Protein AF-A0A8T4TBN7-F1 (afdb_monomer_lite)

pLDDT: mean 81.45, std 12.44, range [43.53, 95.94]

Sequence (137 aa):
MDLTELLSLYPKVNYFPERRMFLPWVPVPIADRETIRRFSESGYREELEVCAQAMSQQLGREVRLTWNEATGRLRYIALGTHAGLVLEDDKTRFVVHNVEALEDNLPLMAIAVNYVSLLLDSSQQEVQNNRQQQGTH

Structure (mmCIF, N/CA/C/O backbone):
data_AF-A0A8T4TBN7-F1
#
_entry.id   AF-A0A8T4TBN7-F1
#
loop_
_atom_site.group_PDB
_atom_site.id
_atom_site.type_symbol
_atom_site.label_atom_id
_atom_site.label_alt_id
_atom_site.label_comp_id
_atom_site.label_asym_id
_atom_site.label_entity_id
_atom_site.label_seq_id
_atom_site.pdbx_PDB_ins_code
_atom_site.Cartn_x
_atom_site.Cartn_y
_atom_site.Cartn_z
_atom_site.occupancy
_atom_site.B_iso_or_equiv
_atom_site.auth_seq_id
_atom_site.auth_comp_id
_atom_site.auth_asym_id
_atom_site.auth_atom_id
_atom_site.pdbx_PDB_model_num
ATOM 1 N N . MET A 1 1 ? 2.629 7.026 -23.817 1.00 56.19 1 MET A N 1
ATOM 2 C CA . MET A 1 1 ? 1.737 6.298 -22.901 1.00 56.19 1 MET A CA 1
ATOM 3 C C . MET A 1 1 ? 0.342 6.395 -23.480 1.00 56.19 1 MET A C 1
ATOM 5 O O . MET A 1 1 ? -0.089 7.510 -23.764 1.00 56.19 1 MET A O 1
ATOM 9 N N . ASP A 1 2 ? -0.293 5.261 -23.759 1.00 67.00 2 ASP A N 1
ATOM 10 C CA . ASP A 1 2 ? -1.687 5.225 -24.227 1.00 67.00 2 ASP A CA 1
ATOM 11 C C . ASP A 1 2 ? -2.642 5.601 -23.073 1.00 67.00 2 ASP A C 1
ATOM 13 O O . ASP A 1 2 ? -2.328 5.384 -21.903 1.00 67.00 2 ASP A O 1
ATOM 17 N N . LEU A 1 3 ? -3.817 6.156 -23.381 1.00 52.16 3 LEU A N 1
ATOM 18 C CA . LEU A 1 3 ? -4.864 6.465 -22.404 1.00 52.16 3 LEU A CA 1
ATOM 19 C C . LEU A 1 3 ? -5.252 5.218 -21.595 1.00 52.16 3 LEU A C 1
ATOM 21 O O . LEU A 1 3 ? -5.536 5.323 -20.406 1.00 52.16 3 LEU A O 1
ATOM 25 N N . THR A 1 4 ? -5.203 4.035 -22.207 1.00 59.22 4 THR A N 1
ATOM 26 C CA . THR A 1 4 ? -5.458 2.755 -21.533 1.00 59.22 4 THR A CA 1
ATOM 27 C C . THR A 1 4 ? -4.396 2.429 -20.478 1.00 59.22 4 THR A C 1
ATOM 29 O O . THR A 1 4 ? -4.744 2.001 -19.376 1.00 59.22 4 THR A O 1
ATOM 32 N N . GLU A 1 5 ? -3.114 2.681 -20.770 1.00 60.22 5 GLU A N 1
ATOM 33 C CA . GLU A 1 5 ? -2.025 2.569 -19.786 1.00 60.22 5 GLU A CA 1
ATOM 34 C C . GLU A 1 5 ? -2.196 3.604 -18.673 1.00 60.22 5 GLU A C 1
ATOM 36 O O . GLU A 1 5 ? -2.104 3.263 -17.497 1.00 60.22 5 GLU A O 1
ATOM 41 N N . LEU A 1 6 ? -2.532 4.848 -19.020 1.00 58.44 6 LEU A N 1
ATOM 42 C CA . LEU A 1 6 ? -2.732 5.919 -18.046 1.00 58.44 6 LEU A CA 1
ATOM 43 C C . LEU A 1 6 ? -3.893 5.594 -17.086 1.00 58.44 6 LEU A C 1
ATOM 45 O O . LEU A 1 6 ? -3.748 5.685 -15.871 1.00 58.44 6 LEU A O 1
ATOM 49 N N . LEU A 1 7 ? -5.031 5.128 -17.615 1.00 59.72 7 LEU A N 1
ATOM 50 C CA . LEU A 1 7 ? -6.212 4.706 -16.846 1.00 59.72 7 LEU A CA 1
ATOM 51 C C . LEU A 1 7 ? -5.985 3.433 -16.018 1.00 59.72 7 LEU A C 1
ATOM 53 O O . LEU A 1 7 ? -6.780 3.122 -15.125 1.00 59.72 7 LEU A O 1
ATOM 57 N N . SER A 1 8 ? -4.926 2.677 -16.308 1.00 65.31 8 SER A N 1
ATOM 58 C CA . SER A 1 8 ? -4.519 1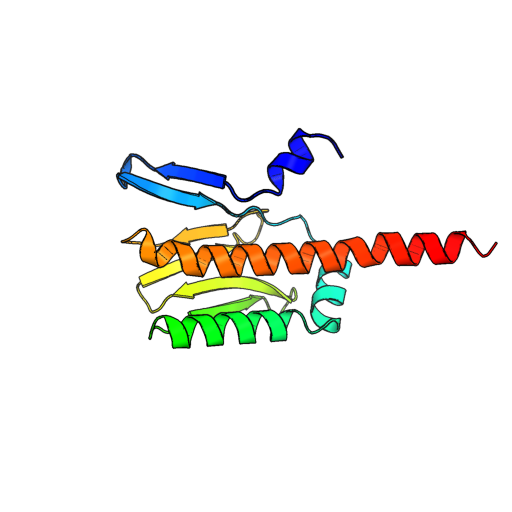.526 -15.503 1.00 65.31 8 SER A CA 1
ATOM 59 C C . SER A 1 8 ? -3.773 1.920 -14.227 1.00 65.31 8 SER A C 1
ATOM 61 O O . SER A 1 8 ? -3.634 1.070 -13.357 1.00 65.31 8 SER A O 1
ATOM 63 N N . LEU A 1 9 ? -3.359 3.187 -14.088 1.00 64.25 9 LEU A N 1
ATOM 64 C CA . LEU A 1 9 ? -2.629 3.711 -12.927 1.00 64.25 9 LEU A CA 1
ATOM 65 C C . LEU A 1 9 ? -3.531 4.402 -11.894 1.00 64.25 9 LEU A C 1
ATOM 67 O O . LEU A 1 9 ? -3.092 4.662 -10.776 1.00 64.25 9 LEU A O 1
ATOM 71 N N . TYR A 1 10 ? -4.789 4.692 -12.234 1.00 70.81 10 TYR A N 1
ATOM 72 C CA . TYR A 1 10 ? -5.714 5.343 -11.307 1.00 70.81 10 TYR A CA 1
ATOM 73 C C . TYR A 1 10 ? -6.415 4.326 -10.399 1.00 70.81 10 TYR A C 1
ATOM 75 O O . TYR A 1 10 ? -6.853 3.274 -10.884 1.00 70.81 10 TYR A O 1
ATOM 83 N N . PRO A 1 11 ? -6.600 4.648 -9.104 1.00 76.38 11 PRO A N 1
ATOM 84 C CA . PRO A 1 11 ? -7.462 3.874 -8.223 1.00 76.38 11 PRO A CA 1
ATOM 85 C C . PRO A 1 11 ? -8.865 3.742 -8.816 1.00 76.38 11 PRO A C 1
ATOM 87 O O . PRO A 1 11 ? -9.427 4.705 -9.341 1.00 76.38 11 PRO A O 1
ATOM 90 N N . LYS A 1 12 ? -9.446 2.548 -8.724 1.00 80.06 12 LYS A N 1
ATOM 91 C CA . LYS A 1 12 ? -10.826 2.270 -9.137 1.00 80.06 12 LYS A CA 1
ATOM 92 C C . LYS A 1 12 ? -11.615 1.760 -7.951 1.00 80.06 12 LYS A C 1
ATOM 94 O O . LYS A 1 12 ? -11.057 1.309 -6.959 1.00 80.06 12 LYS A O 1
ATOM 99 N N . VAL A 1 13 ? -12.931 1.797 -8.073 1.00 79.81 13 VAL A N 1
ATOM 100 C CA . VAL A 1 13 ? -13.830 1.177 -7.107 1.00 79.81 13 VAL A CA 1
ATOM 101 C C . VAL A 1 13 ? -14.622 0.118 -7.851 1.00 79.81 13 VAL A C 1
ATOM 103 O O . VAL A 1 13 ? -15.313 0.419 -8.820 1.00 79.81 13 VAL A O 1
ATOM 106 N N . ASN A 1 14 ? -14.493 -1.127 -7.409 1.00 80.88 14 ASN A N 1
ATOM 107 C CA . ASN A 1 14 ? -15.186 -2.266 -7.991 1.00 80.88 14 ASN A CA 1
ATOM 108 C C . ASN A 1 14 ? -16.330 -2.670 -7.059 1.00 80.88 14 ASN A C 1
ATOM 110 O O . ASN A 1 14 ? -16.151 -2.751 -5.845 1.00 80.88 14 ASN A O 1
ATOM 114 N N . TYR A 1 15 ? -17.511 -2.926 -7.614 1.00 83.00 15 TYR A N 1
ATOM 115 C CA . TYR A 1 15 ? -18.612 -3.510 -6.854 1.00 83.00 15 TYR A CA 1
ATOM 116 C C . TYR A 1 15 ? -18.456 -5.032 -6.822 1.00 83.00 15 TYR A C 1
ATOM 118 O O . TYR A 1 15 ? -18.277 -5.644 -7.872 1.00 83.00 15 TYR A O 1
ATOM 126 N N . PHE A 1 16 ? -18.531 -5.624 -5.630 1.00 80.12 16 PHE A N 1
ATOM 127 C CA . PHE A 1 16 ? -18.453 -7.067 -5.391 1.00 80.12 16 PHE A CA 1
ATOM 128 C C . PHE A 1 16 ? -19.831 -7.563 -4.928 1.00 80.12 16 PHE A C 1
ATOM 130 O O . PHE A 1 16 ? -20.143 -7.460 -3.733 1.00 80.12 16 PHE A O 1
ATOM 137 N N . PRO A 1 17 ? -20.688 -8.052 -5.848 1.00 81.31 17 PRO A N 1
ATOM 138 C CA . PRO A 1 17 ? -22.073 -8.416 -5.549 1.00 81.31 17 PRO A CA 1
ATOM 139 C C . PRO A 1 17 ? -22.207 -9.461 -4.440 1.00 81.31 17 PRO A C 1
ATOM 141 O O . PRO A 1 17 ? -23.092 -9.354 -3.593 1.00 81.31 17 PRO A O 1
ATOM 144 N N . GLU A 1 18 ? -21.302 -10.436 -4.402 1.00 83.19 18 GLU A 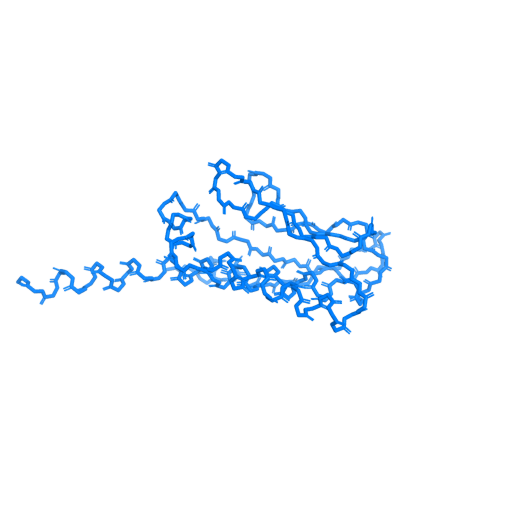N 1
ATOM 145 C CA . GLU A 1 18 ? -21.265 -11.516 -3.416 1.00 83.19 18 GLU A CA 1
ATOM 146 C C . GLU A 1 18 ? -21.046 -11.014 -1.984 1.00 83.19 18 GLU A C 1
ATOM 148 O O . GLU A 1 18 ? -21.490 -11.649 -1.030 1.00 83.19 18 GLU A O 1
ATOM 153 N N . ARG A 1 19 ? -20.421 -9.843 -1.833 1.00 74.50 19 ARG A N 1
ATOM 154 C CA . ARG A 1 19 ? -20.220 -9.160 -0.549 1.00 74.50 19 ARG A CA 1
ATOM 155 C C . ARG A 1 19 ? -21.116 -7.931 -0.384 1.00 74.50 19 ARG A C 1
ATOM 157 O O . ARG A 1 19 ? -21.074 -7.285 0.655 1.00 74.50 19 ARG A O 1
ATOM 164 N N . ARG A 1 20 ? -21.916 -7.596 -1.406 1.00 82.81 20 ARG A N 1
ATOM 165 C CA . ARG A 1 20 ? -22.752 -6.385 -1.495 1.00 82.81 20 ARG A CA 1
ATOM 166 C C . ARG A 1 20 ? -21.995 -5.107 -1.133 1.00 82.81 20 ARG A C 1
ATOM 168 O O . ARG A 1 20 ? -22.548 -4.215 -0.495 1.00 82.81 20 ARG A O 1
ATOM 175 N N . MET A 1 21 ? -20.737 -5.011 -1.550 1.00 79.50 21 MET A N 1
ATOM 176 C CA . MET A 1 21 ? -19.860 -3.922 -1.136 1.00 79.50 21 MET A CA 1
ATOM 177 C C . MET A 1 21 ? -19.052 -3.358 -2.299 1.00 79.50 21 MET A C 1
ATOM 179 O O . MET A 1 21 ? -18.738 -4.055 -3.263 1.00 79.50 21 MET A O 1
ATOM 183 N N . PHE A 1 22 ? -18.689 -2.088 -2.177 1.00 80.12 22 PHE A N 1
ATOM 184 C CA . PHE A 1 22 ? -17.714 -1.447 -3.045 1.00 80.12 22 PHE A CA 1
ATOM 185 C C . PHE A 1 22 ? -16.331 -1.631 -2.431 1.00 80.12 22 PHE A C 1
ATOM 187 O O . PHE A 1 22 ? -16.104 -1.226 -1.290 1.00 80.12 22 PHE A O 1
ATOM 194 N N . LEU A 1 23 ? -15.421 -2.257 -3.171 1.00 77.31 23 LEU A N 1
ATOM 195 C CA . LEU A 1 23 ? -14.037 -2.405 -2.749 1.00 77.31 23 LEU A CA 1
ATOM 196 C C . LEU A 1 23 ? -13.146 -1.495 -3.592 1.00 77.31 23 LEU A C 1
ATOM 198 O O . LEU A 1 23 ? -13.211 -1.536 -4.828 1.00 77.31 23 LEU A O 1
ATOM 202 N N . PRO A 1 24 ? -12.305 -0.686 -2.936 1.00 73.62 24 PRO A N 1
ATOM 203 C CA . PRO A 1 24 ? -11.282 0.056 -3.625 1.00 73.62 24 PRO A CA 1
ATOM 204 C C . PRO A 1 24 ? -10.261 -0.905 -4.226 1.00 73.62 24 PRO A C 1
ATOM 206 O O . PRO A 1 24 ? -9.904 -1.935 -3.655 1.00 73.62 24 PRO A O 1
ATOM 209 N N . TRP A 1 25 ? -9.792 -0.542 -5.405 1.00 78.50 25 TRP A N 1
ATOM 210 C CA . TRP A 1 25 ? -8.793 -1.254 -6.167 1.00 78.50 25 TRP A CA 1
ATOM 211 C C . TRP A 1 25 ? -7.694 -0.271 -6.530 1.00 78.50 25 TRP A C 1
ATOM 213 O O . TRP A 1 25 ? -7.923 0.675 -7.281 1.00 78.50 25 TRP A O 1
ATOM 223 N N . VAL A 1 26 ? -6.503 -0.483 -5.977 1.00 84.38 26 VAL A N 1
ATOM 224 C CA . VAL A 1 26 ? -5.348 0.380 -6.228 1.00 84.38 26 VAL A CA 1
ATOM 225 C C . VAL A 1 26 ? -4.354 -0.392 -7.094 1.00 84.38 26 VAL A C 1
ATOM 227 O O . VAL A 1 26 ? -3.800 -1.398 -6.630 1.00 84.38 26 VAL A O 1
ATOM 230 N N . PRO A 1 27 ? -4.150 0.022 -8.355 1.00 82.06 27 PRO A N 1
ATOM 231 C CA . PRO A 1 27 ? -3.125 -0.562 -9.199 1.00 82.06 27 PRO A CA 1
ATOM 232 C C . PRO A 1 27 ? -1.739 -0.095 -8.746 1.00 82.06 27 PRO A C 1
ATOM 234 O O . PRO A 1 27 ? -1.563 1.039 -8.314 1.00 82.06 27 PRO A O 1
ATOM 237 N N . VAL A 1 28 ? -0.752 -0.973 -8.865 1.00 82.31 28 VAL A N 1
ATOM 238 C CA . VAL A 1 28 ? 0.654 -0.696 -8.568 1.00 82.31 28 VAL A CA 1
ATOM 239 C C . VAL A 1 28 ? 1.423 -0.699 -9.885 1.00 82.31 28 VAL A C 1
ATOM 241 O O . VAL A 1 28 ? 1.351 -1.702 -10.601 1.00 82.31 28 VAL A O 1
ATOM 244 N N . PRO A 1 29 ? 2.159 0.372 -10.228 1.00 78.81 29 PRO A N 1
ATOM 245 C CA . PRO A 1 29 ? 2.984 0.381 -11.425 1.00 78.81 29 PRO A CA 1
ATOM 246 C C . PRO A 1 29 ? 4.024 -0.739 -11.358 1.00 78.81 29 PRO A C 1
ATOM 248 O O . PRO A 1 29 ? 4.488 -1.134 -10.281 1.00 78.81 29 PRO A O 1
ATOM 251 N N . ILE A 1 30 ? 4.408 -1.255 -12.524 1.00 77.69 30 ILE A N 1
ATOM 252 C CA . ILE A 1 30 ? 5.558 -2.151 -12.613 1.00 77.69 30 ILE A CA 1
ATOM 253 C C . ILE A 1 30 ? 6.793 -1.310 -12.290 1.00 77.69 30 ILE A C 1
ATOM 255 O O . ILE A 1 30 ? 7.227 -0.499 -13.100 1.00 77.69 30 ILE A O 1
ATOM 259 N N . ALA A 1 31 ? 7.318 -1.490 -11.083 1.00 77.50 31 ALA A N 1
ATOM 260 C CA . ALA A 1 31 ? 8.552 -0.870 -10.635 1.00 77.50 31 ALA A CA 1
ATOM 261 C C . ALA A 1 31 ? 9.698 -1.862 -10.840 1.00 77.50 31 ALA A C 1
ATOM 263 O O . ALA A 1 31 ? 9.649 -2.993 -10.345 1.00 77.50 31 ALA A O 1
ATOM 264 N N . ASP A 1 32 ? 10.713 -1.445 -11.586 1.00 82.56 32 ASP A N 1
ATOM 265 C CA . ASP A 1 32 ? 11.944 -2.206 -11.745 1.00 82.56 32 ASP A CA 1
ATOM 266 C C . ASP A 1 32 ? 12.838 -2.096 -10.498 1.00 82.56 32 ASP A C 1
ATOM 268 O O . ASP A 1 32 ? 12.542 -1.379 -9.537 1.00 82.56 32 ASP A O 1
ATOM 272 N N . ARG A 1 33 ? 13.948 -2.845 -10.489 1.00 83.81 33 ARG A N 1
ATOM 273 C CA . ARG A 1 33 ? 14.875 -2.859 -9.344 1.00 83.81 33 ARG A CA 1
ATOM 274 C C . ARG A 1 33 ? 15.416 -1.469 -9.017 1.00 83.81 33 ARG A C 1
ATOM 276 O O . ARG A 1 33 ? 15.612 -1.168 -7.846 1.00 83.81 33 ARG A O 1
ATOM 283 N N . GLU A 1 34 ? 15.644 -0.645 -10.032 1.00 85.56 34 GLU A N 1
ATOM 284 C CA . GLU A 1 34 ? 16.205 0.691 -9.862 1.00 85.56 34 GLU A CA 1
ATOM 285 C C . GLU A 1 34 ? 15.191 1.659 -9.246 1.00 85.56 34 GLU A C 1
ATOM 287 O O . GLU A 1 34 ? 15.518 2.377 -8.304 1.00 85.56 34 GLU A O 1
ATOM 292 N N . THR A 1 35 ? 13.934 1.616 -9.691 1.00 86.81 35 THR A N 1
ATOM 293 C CA . THR A 1 35 ? 12.837 2.374 -9.077 1.00 86.81 35 THR A CA 1
ATOM 294 C C . THR A 1 35 ? 12.698 2.035 -7.596 1.00 86.81 35 THR A C 1
ATOM 296 O O . THR A 1 35 ? 12.584 2.941 -6.772 1.00 86.81 35 THR A O 1
ATOM 299 N N . ILE A 1 36 ? 12.751 0.748 -7.233 1.00 87.56 36 ILE A N 1
ATOM 300 C CA . ILE A 1 36 ? 12.645 0.343 -5.825 1.00 87.56 36 ILE A CA 1
ATOM 301 C C . ILE A 1 36 ? 13.890 0.724 -5.013 1.00 87.56 36 ILE A C 1
ATOM 303 O O . ILE A 1 36 ? 13.767 1.134 -3.855 1.00 87.56 36 ILE A O 1
ATOM 307 N N . ARG A 1 37 ? 15.085 0.642 -5.608 1.00 87.62 37 ARG A N 1
ATOM 308 C CA . ARG A 1 37 ? 16.313 1.136 -4.975 1.00 87.62 37 ARG A CA 1
ATOM 309 C C . ARG A 1 37 ? 16.177 2.622 -4.639 1.00 87.62 37 ARG A C 1
ATOM 311 O O . ARG A 1 37 ? 16.370 2.993 -3.488 1.00 87.62 37 ARG A O 1
ATOM 318 N N . ARG A 1 38 ? 15.753 3.445 -5.604 1.00 88.19 38 ARG A N 1
ATOM 319 C CA . ARG A 1 38 ? 15.533 4.886 -5.399 1.00 88.19 38 ARG A CA 1
ATOM 320 C C . ARG A 1 38 ? 14.482 5.164 -4.338 1.00 88.19 38 ARG A C 1
ATOM 322 O O . ARG A 1 38 ? 14.758 5.926 -3.426 1.00 88.19 38 ARG A O 1
ATOM 329 N N . PHE A 1 39 ? 13.334 4.492 -4.402 1.00 90.44 39 PHE A N 1
ATOM 330 C CA . PHE A 1 39 ? 12.304 4.586 -3.364 1.00 90.44 39 PHE A CA 1
ATOM 331 C C . PHE A 1 39 ? 12.890 4.375 -1.957 1.00 90.44 39 PHE A C 1
ATOM 333 O O . PHE A 1 39 ? 12.575 5.120 -1.031 1.00 90.44 39 PHE A O 1
ATOM 340 N N . SER A 1 40 ? 13.781 3.389 -1.812 1.00 86.50 40 SER A N 1
ATOM 341 C CA . SER A 1 40 ? 14.436 3.077 -0.537 1.00 86.50 40 SER A CA 1
ATOM 342 C C . SER A 1 40 ? 15.468 4.134 -0.124 1.00 86.50 40 SER A C 1
ATOM 344 O O . SER A 1 40 ? 15.616 4.415 1.058 1.00 86.50 40 SER A O 1
ATOM 346 N N . GLU A 1 41 ? 16.177 4.736 -1.078 1.00 89.25 41 GLU A N 1
ATOM 347 C CA . GLU A 1 41 ? 17.193 5.768 -0.819 1.00 89.25 41 GLU A CA 1
ATOM 348 C C . GLU A 1 41 ? 16.597 7.165 -0.589 1.00 89.25 41 GLU A C 1
ATOM 350 O O . GLU A 1 41 ? 17.227 8.003 0.054 1.00 89.25 41 GLU A O 1
ATOM 355 N N . SER A 1 42 ? 15.385 7.424 -1.087 1.00 89.56 42 SER A N 1
ATOM 356 C CA . SER A 1 42 ? 14.687 8.710 -0.958 1.00 89.56 42 SER A CA 1
ATOM 357 C C . SER A 1 42 ? 14.029 8.933 0.409 1.00 89.56 42 SER A C 1
ATOM 359 O O . SER A 1 42 ? 13.531 10.027 0.659 1.00 89.56 42 SER A O 1
ATOM 361 N N . GLY A 1 43 ? 13.999 7.927 1.290 1.00 90.94 43 GLY A N 1
ATOM 362 C CA . GLY A 1 43 ? 13.293 8.007 2.576 1.00 90.94 43 GLY A CA 1
ATOM 363 C C . GLY A 1 43 ? 11.771 7.816 2.473 1.00 90.94 43 GLY A C 1
ATOM 364 O O . GLY A 1 43 ? 11.031 8.106 3.415 1.00 90.94 43 GLY A O 1
ATOM 365 N N . TYR A 1 44 ? 11.269 7.352 1.321 1.00 94.38 44 TYR A N 1
ATOM 366 C CA . TYR A 1 44 ? 9.829 7.191 1.080 1.00 94.38 44 TYR A CA 1
ATOM 367 C C . TYR A 1 44 ? 9.218 6.025 1.861 1.00 94.38 44 TYR A C 1
ATOM 369 O O . TYR A 1 44 ? 8.012 6.022 2.121 1.00 94.38 44 TYR A O 1
ATOM 377 N N . ARG A 1 45 ? 10.031 5.047 2.284 1.00 94.31 45 ARG A N 1
ATOM 378 C CA . ARG A 1 45 ? 9.594 4.007 3.226 1.00 94.31 45 ARG A CA 1
ATOM 379 C C . ARG A 1 45 ? 9.205 4.635 4.563 1.00 94.31 45 ARG A C 1
ATOM 381 O O . ARG A 1 45 ? 8.106 4.384 5.049 1.00 94.31 45 ARG A O 1
ATOM 388 N N . GLU A 1 46 ? 10.074 5.470 5.116 1.00 94.94 46 GLU A N 1
ATOM 389 C CA . GLU A 1 46 ? 9.883 6.159 6.389 1.00 94.94 46 GLU A CA 1
ATOM 390 C C . GLU A 1 46 ? 8.696 7.122 6.318 1.00 94.94 46 GLU A C 1
ATOM 392 O O . GLU A 1 46 ? 7.871 7.154 7.229 1.00 94.94 46 GLU A O 1
ATOM 397 N N . GLU A 1 47 ? 8.551 7.858 5.214 1.00 95.38 47 GLU A N 1
ATOM 398 C CA . GLU A 1 47 ? 7.389 8.721 4.985 1.00 95.38 47 GLU A CA 1
ATOM 399 C C . GLU A 1 47 ? 6.073 7.928 5.016 1.00 95.38 47 GLU A C 1
ATOM 401 O O . GLU A 1 47 ? 5.095 8.335 5.657 1.00 95.38 47 GLU A O 1
ATOM 406 N N . LEU A 1 48 ? 6.051 6.757 4.375 1.00 95.62 48 LEU A N 1
ATOM 407 C CA . LEU A 1 48 ? 4.877 5.892 4.373 1.00 95.62 48 LEU A CA 1
ATOM 408 C C . LEU A 1 48 ? 4.592 5.300 5.763 1.00 95.62 48 LEU A C 1
ATOM 410 O O . LEU A 1 48 ? 3.429 5.194 6.159 1.00 95.62 48 LEU A O 1
ATOM 414 N N . GLU A 1 49 ? 5.629 4.945 6.521 1.00 95.94 49 GLU A N 1
ATOM 415 C CA . GLU A 1 49 ? 5.507 4.462 7.901 1.00 95.94 49 GLU A CA 1
ATOM 416 C C . GLU A 1 49 ? 4.959 5.554 8.838 1.00 95.94 49 GLU A C 1
ATOM 418 O O . GLU A 1 49 ? 4.046 5.285 9.624 1.00 95.94 49 GLU A O 1
ATOM 423 N N . VAL A 1 50 ? 5.412 6.804 8.693 1.00 95.94 50 VAL A N 1
ATOM 424 C CA . VAL A 1 50 ? 4.860 7.967 9.413 1.00 95.94 50 VAL A CA 1
ATOM 425 C C . VAL A 1 50 ? 3.389 8.187 9.054 1.00 95.94 50 VAL A C 1
ATOM 427 O O . VAL A 1 50 ? 2.561 8.412 9.939 1.00 95.94 50 VAL A O 1
ATOM 430 N N . CYS A 1 51 ? 3.036 8.073 7.771 1.00 95.12 51 CYS A N 1
ATOM 431 C CA . CYS A 1 51 ? 1.650 8.162 7.311 1.00 95.12 51 CYS A CA 1
ATOM 432 C C . CYS A 1 51 ? 0.767 7.082 7.962 1.00 95.12 51 CYS A C 1
ATOM 434 O O . CYS A 1 51 ? -0.293 7.392 8.514 1.00 95.12 51 CYS A O 1
ATOM 436 N N . ALA A 1 52 ? 1.223 5.825 7.967 1.00 95.50 52 ALA A N 1
ATOM 437 C CA . ALA A 1 52 ? 0.512 4.722 8.606 1.00 95.50 52 ALA A CA 1
ATOM 438 C C . ALA A 1 52 ? 0.348 4.937 10.120 1.00 95.50 52 ALA A C 1
ATOM 440 O O . ALA A 1 52 ? -0.733 4.694 10.661 1.00 95.50 52 ALA A O 1
ATOM 441 N N . GLN A 1 53 ? 1.377 5.447 10.801 1.00 95.94 53 GLN A N 1
ATOM 442 C CA . GLN A 1 53 ? 1.310 5.757 12.228 1.00 95.94 53 GLN A CA 1
ATOM 443 C C . GLN A 1 53 ? 0.310 6.882 12.529 1.00 95.94 53 GLN A C 1
ATOM 445 O O . GLN A 1 53 ? -0.490 6.754 13.458 1.00 95.94 53 GLN A O 1
ATOM 450 N N . ALA A 1 54 ? 0.305 7.954 11.735 1.00 94.31 54 ALA A N 1
ATOM 451 C CA . ALA A 1 54 ? -0.659 9.044 11.875 1.00 94.31 54 ALA A CA 1
ATOM 452 C C . ALA A 1 54 ? -2.101 8.550 11.668 1.00 94.31 54 ALA A C 1
ATOM 454 O O . ALA A 1 54 ? -2.987 8.859 12.468 1.00 94.31 54 ALA A O 1
ATOM 455 N N . MET A 1 55 ? -2.331 7.707 10.653 1.00 92.44 55 MET A N 1
ATOM 456 C CA . MET A 1 55 ? -3.632 7.062 10.449 1.00 92.44 55 MET A CA 1
ATOM 457 C C . MET A 1 55 ? -4.022 6.168 11.623 1.00 92.44 55 MET A C 1
ATOM 459 O O . MET A 1 55 ? -5.167 6.202 12.070 1.00 92.44 55 MET A O 1
ATOM 463 N N . SER A 1 56 ? -3.073 5.398 12.152 1.00 93.88 56 SER A N 1
ATOM 464 C CA . SER A 1 56 ? -3.312 4.536 13.304 1.00 93.88 56 SER A CA 1
ATOM 465 C C . SER A 1 56 ? -3.784 5.330 14.526 1.00 93.88 56 SER A C 1
ATOM 467 O O . SER A 1 56 ? -4.766 4.951 15.169 1.00 93.88 56 SER A O 1
ATOM 469 N N . GLN A 1 57 ? -3.146 6.473 14.799 1.00 93.31 57 GLN A N 1
ATOM 470 C CA . GLN A 1 57 ? -3.534 7.384 15.878 1.00 93.31 57 GLN A CA 1
ATOM 471 C C . GLN A 1 57 ? -4.921 7.990 15.649 1.00 93.31 57 GLN A C 1
ATOM 473 O O . GLN A 1 57 ? -5.743 7.992 16.563 1.00 93.31 57 GLN A O 1
ATOM 478 N N . GLN A 1 58 ? -5.203 8.461 14.432 1.00 91.06 58 GLN A N 1
ATOM 479 C CA . GLN A 1 58 ? -6.490 9.068 14.091 1.00 91.06 58 GLN A CA 1
ATOM 480 C C . GLN A 1 58 ? -7.658 8.079 14.219 1.00 91.06 58 GLN A C 1
ATOM 482 O O . GLN A 1 58 ? -8.752 8.462 14.627 1.00 91.06 58 GLN A O 1
ATOM 487 N N . LEU A 1 59 ? -7.434 6.811 13.870 1.00 89.31 59 LEU A N 1
ATOM 488 C CA . LEU A 1 59 ? -8.461 5.768 13.887 1.00 89.31 59 LEU A CA 1
ATOM 489 C C . LEU A 1 59 ? -8.578 5.048 15.236 1.00 89.31 59 LEU A C 1
ATOM 491 O O . LEU A 1 59 ? -9.513 4.272 15.423 1.00 89.31 59 LEU A O 1
ATOM 495 N N . GLY A 1 60 ? -7.612 5.229 16.143 1.00 90.94 60 GLY A N 1
ATOM 496 C CA . GLY A 1 60 ? -7.510 4.436 17.372 1.00 90.94 60 GLY A CA 1
ATOM 497 C C . GLY A 1 60 ? -7.313 2.936 17.110 1.00 90.94 60 GLY A C 1
ATOM 498 O O . GLY A 1 60 ? -7.696 2.107 17.934 1.00 90.94 60 GLY A O 1
ATOM 499 N N . ARG A 1 61 ? -6.761 2.569 15.947 1.00 89.88 61 ARG A N 1
ATOM 500 C CA . ARG A 1 61 ? -6.581 1.182 15.488 1.00 89.88 61 ARG A CA 1
ATOM 501 C C . ARG A 1 61 ? -5.190 1.006 14.923 1.00 89.88 61 ARG A C 1
ATOM 503 O O . ARG A 1 61 ? -4.694 1.885 14.230 1.00 89.88 61 ARG A O 1
ATOM 510 N N . GLU A 1 62 ? -4.573 -0.139 15.176 1.00 92.94 62 GLU A N 1
ATOM 511 C CA . GLU A 1 62 ? -3.242 -0.434 14.647 1.00 92.94 62 GLU A CA 1
ATOM 512 C C . GLU A 1 62 ? -3.264 -0.498 13.113 1.00 92.94 62 GLU A C 1
ATOM 514 O O . GLU A 1 62 ? -4.080 -1.216 12.532 1.00 92.94 62 GLU A O 1
ATOM 519 N N . VAL A 1 63 ? -2.350 0.218 12.459 1.00 94.81 63 VAL A N 1
ATOM 520 C CA . VAL A 1 63 ? -2.078 0.070 11.027 1.00 94.81 63 VAL A CA 1
ATOM 521 C C . VAL A 1 63 ? -0.689 -0.533 10.872 1.00 94.81 63 VAL A C 1
ATOM 523 O O . VAL A 1 63 ? 0.284 0.031 11.364 1.00 94.81 63 VAL A O 1
ATOM 526 N N . ARG A 1 64 ? -0.586 -1.678 10.193 1.00 95.19 64 ARG A N 1
ATOM 527 C CA . ARG A 1 64 ? 0.686 -2.396 10.015 1.00 95.19 64 ARG A CA 1
ATOM 528 C C . ARG A 1 64 ? 1.078 -2.448 8.552 1.00 95.19 64 ARG A C 1
ATOM 530 O O . ARG A 1 64 ? 0.285 -2.872 7.716 1.00 95.19 64 ARG A O 1
ATOM 537 N N . LEU A 1 65 ? 2.321 -2.081 8.265 1.00 95.69 65 LEU A N 1
ATOM 538 C CA . LEU A 1 65 ? 2.943 -2.256 6.957 1.00 95.69 65 LEU A CA 1
ATOM 539 C C . LEU A 1 65 ? 3.880 -3.462 7.017 1.00 95.69 65 LEU A C 1
ATOM 541 O O . LEU A 1 65 ? 4.615 -3.638 7.985 1.00 95.69 65 LEU A O 1
ATOM 545 N N . THR A 1 66 ? 3.847 -4.322 6.004 1.00 94.69 66 THR A N 1
ATOM 546 C CA . THR A 1 66 ? 4.780 -5.448 5.876 1.00 94.69 66 THR A CA 1
ATOM 547 C C . THR A 1 66 ? 5.512 -5.347 4.555 1.00 94.69 66 THR A C 1
ATOM 549 O O . THR A 1 66 ? 4.894 -5.351 3.488 1.00 94.69 66 THR A O 1
ATOM 552 N N . TRP A 1 67 ? 6.835 -5.305 4.637 1.00 92.62 67 TRP A N 1
ATOM 553 C CA . TRP A 1 67 ? 7.728 -5.177 3.496 1.00 92.62 67 TRP A CA 1
ATOM 554 C C . TRP A 1 67 ? 8.308 -6.536 3.098 1.00 92.62 67 TRP A C 1
ATOM 556 O O . TRP A 1 67 ? 8.532 -7.417 3.928 1.00 92.62 67 TRP A O 1
ATOM 566 N N . ASN A 1 68 ? 8.555 -6.715 1.806 1.00 90.81 68 ASN A N 1
ATOM 567 C CA . ASN A 1 68 ? 9.398 -7.785 1.302 1.00 90.81 68 ASN A CA 1
ATOM 568 C C . ASN A 1 68 ? 10.846 -7.284 1.299 1.00 90.81 68 ASN A C 1
ATOM 570 O O . ASN A 1 68 ? 11.265 -6.621 0.353 1.00 90.81 68 ASN A O 1
ATOM 574 N N . GLU A 1 69 ? 11.610 -7.631 2.335 1.00 88.38 69 GLU A N 1
ATOM 575 C CA . G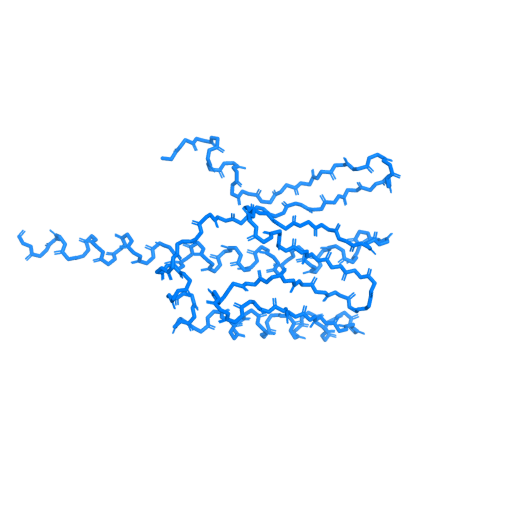LU A 1 69 ? 12.987 -7.147 2.526 1.00 88.38 69 GLU A CA 1
ATOM 576 C C . GLU A 1 69 ? 13.950 -7.561 1.397 1.00 88.38 69 GLU A C 1
ATOM 578 O O . GLU A 1 69 ? 14.922 -6.864 1.133 1.00 88.38 69 GLU A O 1
ATOM 583 N N . ALA A 1 70 ? 13.671 -8.648 0.665 1.00 85.88 70 ALA A N 1
ATOM 584 C CA . ALA A 1 70 ? 14.495 -9.044 -0.481 1.00 85.88 70 ALA A CA 1
ATOM 585 C C . ALA A 1 70 ? 14.313 -8.116 -1.693 1.00 85.88 70 ALA A C 1
ATOM 587 O O . ALA A 1 70 ? 15.189 -8.032 -2.551 1.00 85.88 70 ALA A O 1
ATOM 588 N N . THR A 1 71 ? 13.159 -7.452 -1.790 1.00 84.69 71 THR A N 1
ATOM 589 C CA . THR A 1 71 ? 12.817 -6.594 -2.932 1.00 84.69 71 THR A CA 1
ATOM 590 C C . THR A 1 71 ? 12.663 -5.129 -2.565 1.00 84.69 71 THR A C 1
ATOM 592 O O . THR A 1 71 ? 12.619 -4.324 -3.479 1.00 84.69 71 THR A O 1
ATOM 595 N N . GLY A 1 72 ? 12.536 -4.783 -1.281 1.00 86.25 72 GLY A N 1
ATOM 596 C CA . GLY A 1 72 ? 12.178 -3.442 -0.808 1.00 86.25 72 GLY A CA 1
ATOM 597 C C . GLY A 1 72 ? 10.714 -3.052 -1.058 1.00 86.25 72 GLY A C 1
ATOM 598 O O . GLY A 1 72 ? 10.330 -1.914 -0.809 1.00 86.25 72 GLY A O 1
ATOM 599 N N . ARG A 1 73 ? 9.871 -3.964 -1.569 1.00 88.81 73 ARG A N 1
ATOM 600 C CA . ARG A 1 73 ? 8.478 -3.656 -1.942 1.00 88.81 73 ARG A CA 1
ATOM 601 C C . ARG A 1 73 ? 7.520 -3.826 -0.773 1.00 88.81 73 ARG A C 1
ATOM 603 O O . ARG A 1 73 ? 7.672 -4.745 0.033 1.00 88.81 73 ARG A O 1
ATOM 610 N N . LEU A 1 74 ? 6.488 -2.988 -0.718 1.00 92.06 74 LEU A N 1
ATOM 611 C CA . LEU A 1 74 ? 5.397 -3.157 0.235 1.00 92.06 74 LEU A CA 1
ATOM 612 C C . LEU A 1 74 ? 4.576 -4.380 -0.170 1.00 92.06 74 LEU A C 1
ATOM 614 O O . LEU A 1 74 ? 4.065 -4.436 -1.283 1.00 92.06 74 LEU A O 1
ATOM 618 N N . ARG A 1 75 ? 4.445 -5.357 0.724 1.00 91.56 75 ARG A N 1
ATOM 619 C CA . ARG A 1 75 ? 3.716 -6.603 0.461 1.00 91.56 75 ARG A CA 1
ATOM 620 C C . ARG A 1 75 ? 2.306 -6.579 1.031 1.00 91.56 75 ARG A C 1
ATOM 622 O O . ARG A 1 75 ? 1.397 -7.168 0.455 1.00 91.56 75 ARG A O 1
ATOM 629 N N . TYR A 1 76 ? 2.117 -5.941 2.181 1.00 93.12 76 TYR A N 1
ATOM 630 C CA . TYR A 1 76 ? 0.845 -5.995 2.890 1.00 93.12 76 TYR A CA 1
ATOM 631 C C . TYR A 1 76 ? 0.608 -4.748 3.743 1.00 93.12 76 TYR A C 1
ATOM 633 O O . TYR A 1 76 ? 1.538 -4.230 4.361 1.00 93.12 76 TYR A O 1
ATOM 641 N N . ILE A 1 77 ? -0.644 -4.290 3.777 1.00 94.44 77 ILE A N 1
ATOM 642 C CA . ILE A 1 77 ? -1.147 -3.218 4.643 1.00 94.44 77 ILE A CA 1
ATOM 643 C C . ILE A 1 77 ? -2.284 -3.815 5.469 1.00 94.44 77 ILE A C 1
ATOM 645 O O . ILE A 1 77 ? -3.254 -4.303 4.900 1.00 94.44 77 ILE A O 1
ATOM 649 N N . ALA A 1 78 ? -2.198 -3.770 6.793 1.00 93.69 78 ALA A N 1
ATOM 650 C CA . ALA A 1 78 ? -3.231 -4.273 7.693 1.00 93.69 78 ALA A CA 1
ATOM 651 C C . ALA A 1 78 ? -3.853 -3.137 8.503 1.00 93.69 78 ALA A C 1
ATOM 653 O O . ALA A 1 78 ? -3.142 -2.234 8.939 1.00 93.69 78 ALA A O 1
ATOM 654 N N . LEU A 1 79 ? -5.150 -3.242 8.783 1.00 91.94 79 LEU A N 1
ATOM 655 C CA . LEU A 1 79 ? -5.871 -2.427 9.756 1.00 91.94 79 LEU A CA 1
ATOM 656 C C . LEU A 1 79 ? -6.415 -3.353 10.856 1.00 91.94 79 LEU A C 1
ATOM 658 O O . LEU A 1 79 ? -7.407 -4.068 10.681 1.00 91.94 79 LEU A O 1
ATOM 662 N N . GLY A 1 80 ? -5.740 -3.352 12.003 1.00 85.88 80 GLY A N 1
ATOM 663 C CA . GLY A 1 80 ? -5.964 -4.283 13.104 1.00 85.88 80 GLY A CA 1
ATOM 664 C C . GLY A 1 80 ? -5.695 -5.736 12.701 1.00 85.88 80 GLY A C 1
ATOM 665 O O . GLY A 1 80 ? -4.751 -6.046 11.968 1.00 85.88 80 GLY A O 1
ATOM 666 N N . THR A 1 81 ? -6.530 -6.646 13.199 1.00 78.50 81 THR A N 1
ATOM 667 C CA . THR A 1 81 ? -6.504 -8.089 12.896 1.00 78.50 81 THR A CA 1
ATOM 668 C C . THR A 1 81 ? -7.498 -8.506 11.816 1.00 78.50 81 THR A C 1
ATOM 670 O O . THR A 1 81 ? -7.470 -9.657 11.387 1.00 78.50 81 THR A O 1
ATOM 673 N N . HIS A 1 82 ? -8.372 -7.593 11.387 1.00 74.44 82 HIS A N 1
ATOM 674 C CA . HIS A 1 82 ? -9.568 -7.945 10.626 1.00 74.44 82 HIS A CA 1
ATOM 675 C C . HIS A 1 82 ? -9.522 -7.505 9.174 1.00 74.44 82 HIS A C 1
ATOM 677 O O . HIS A 1 82 ? -10.093 -8.204 8.369 1.00 74.44 82 HIS A O 1
ATOM 683 N N . ALA A 1 83 ? -8.813 -6.441 8.796 1.00 88.62 83 ALA A N 1
ATOM 684 C CA . ALA A 1 83 ? -8.824 -5.947 7.419 1.00 88.62 83 ALA A CA 1
ATOM 685 C C . ALA A 1 83 ? -7.408 -5.770 6.868 1.00 88.62 83 ALA A C 1
ATOM 687 O O . ALA A 1 83 ? -6.482 -5.438 7.612 1.00 88.62 83 ALA A O 1
ATOM 688 N N . GLY A 1 84 ? -7.233 -5.945 5.559 1.00 91.44 84 GLY A N 1
ATOM 689 C CA . GLY A 1 84 ? -5.958 -5.637 4.924 1.00 91.44 84 GLY A CA 1
ATOM 690 C C . GLY A 1 84 ? -5.972 -5.631 3.401 1.00 91.44 84 GLY A C 1
ATOM 691 O O . GLY A 1 84 ? -6.908 -6.102 2.760 1.00 91.44 84 GLY A O 1
ATOM 692 N N . LEU A 1 85 ? -4.900 -5.092 2.831 1.00 91.38 85 LEU A N 1
ATOM 693 C CA . LEU A 1 85 ? -4.581 -5.093 1.411 1.00 91.38 85 LEU A CA 1
ATOM 694 C C . LEU A 1 85 ? -3.291 -5.874 1.187 1.00 91.38 85 LEU A C 1
ATOM 696 O O . LEU A 1 85 ? -2.244 -5.489 1.703 1.00 91.38 85 LEU A O 1
ATOM 700 N N . VAL A 1 86 ? -3.352 -6.940 0.394 1.00 90.25 86 VAL A N 1
ATOM 701 C CA . VAL A 1 86 ? -2.178 -7.717 -0.028 1.00 90.25 86 VAL A CA 1
ATOM 702 C C . VAL A 1 86 ? -1.768 -7.265 -1.424 1.00 90.25 86 VAL A C 1
ATOM 704 O O . VAL A 1 86 ? -2.605 -7.221 -2.325 1.00 90.25 86 VAL A O 1
ATOM 707 N N . LEU A 1 87 ? -0.491 -6.937 -1.614 1.00 88.12 87 LEU A N 1
ATOM 708 C CA . LEU A 1 87 ? 0.113 -6.870 -2.939 1.00 88.12 87 LEU A CA 1
ATOM 709 C C . LEU A 1 87 ? 0.380 -8.309 -3.378 1.00 88.12 87 LEU A C 1
ATOM 711 O O . LEU A 1 87 ? 1.172 -9.008 -2.749 1.00 88.12 87 LEU A O 1
ATOM 715 N N . GLU A 1 88 ? -0.317 -8.775 -4.413 1.00 76.31 88 GLU A N 1
ATOM 716 C CA . GLU A 1 88 ? -0.071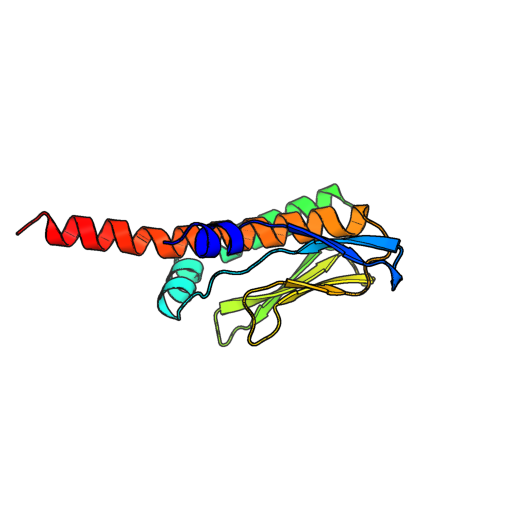 -10.122 -4.934 1.00 76.31 88 GLU A CA 1
ATOM 717 C C . GLU A 1 88 ? 1.377 -10.188 -5.456 1.00 76.31 88 GLU A C 1
ATOM 719 O O . GLU A 1 88 ? 1.814 -9.282 -6.168 1.00 76.31 88 GLU A O 1
ATOM 724 N N . ASP A 1 89 ? 2.119 -11.233 -5.063 1.00 59.62 89 ASP A N 1
ATOM 725 C CA . ASP A 1 89 ? 3.588 -11.324 -5.176 1.00 59.62 89 ASP A CA 1
ATOM 726 C C . ASP A 1 89 ? 4.116 -11.187 -6.635 1.00 59.62 89 ASP A C 1
ATOM 728 O O . ASP A 1 89 ? 5.308 -10.968 -6.853 1.00 59.62 89 ASP A O 1
ATOM 732 N N . ASP A 1 90 ? 3.230 -11.234 -7.636 1.00 61.75 90 ASP A N 1
ATOM 733 C CA . ASP A 1 90 ? 3.479 -11.081 -9.071 1.00 61.75 90 ASP A CA 1
ATOM 734 C C . ASP A 1 90 ? 2.646 -9.981 -9.767 1.00 61.75 90 ASP A C 1
ATOM 736 O O . ASP A 1 90 ? 2.720 -9.851 -10.992 1.00 61.75 90 ASP A O 1
ATOM 740 N N . LYS A 1 91 ? 1.839 -9.182 -9.046 1.00 63.91 91 LYS A N 1
ATOM 741 C CA . LYS A 1 91 ? 0.815 -8.337 -9.695 1.00 63.91 91 LYS A CA 1
ATOM 742 C C . LYS A 1 91 ? 0.952 -6.847 -9.453 1.00 63.91 91 LYS A C 1
ATOM 744 O O . LYS A 1 91 ? 1.401 -6.349 -8.427 1.00 63.91 91 LYS A O 1
ATOM 749 N N . THR A 1 92 ? 0.458 -6.123 -10.443 1.00 70.75 92 THR A N 1
ATOM 750 C CA . THR A 1 92 ? 0.319 -4.671 -10.505 1.00 70.75 92 THR A CA 1
ATOM 751 C C . THR A 1 92 ? -0.876 -4.176 -9.687 1.00 70.75 92 THR A C 1
ATOM 753 O O . THR A 1 92 ? -1.600 -3.291 -10.143 1.00 70.75 92 THR A O 1
ATOM 756 N N . ARG A 1 93 ? -1.194 -4.789 -8.535 1.00 77.44 93 ARG A N 1
ATOM 757 C CA . ARG A 1 93 ? -2.400 -4.431 -7.766 1.00 77.44 93 ARG A CA 1
ATOM 758 C C . ARG A 1 93 ? -2.407 -4.907 -6.319 1.00 77.44 93 ARG A C 1
ATOM 760 O O . ARG A 1 93 ? -1.960 -6.011 -6.019 1.00 77.44 93 ARG A O 1
ATOM 767 N N . PHE A 1 94 ? -3.077 -4.128 -5.476 1.00 86.31 94 PHE A N 1
ATOM 768 C CA . PHE A 1 94 ? -3.524 -4.571 -4.161 1.00 86.31 94 PHE A CA 1
ATOM 769 C C . PHE A 1 94 ? -4.879 -5.290 -4.225 1.00 86.31 94 PHE A C 1
ATOM 771 O O . PHE A 1 94 ? -5.762 -4.924 -5.009 1.00 86.31 94 PHE A O 1
ATOM 778 N N . VAL A 1 95 ? -5.054 -6.292 -3.366 1.00 83.38 95 VAL A N 1
ATOM 779 C CA . VAL A 1 95 ? -6.296 -7.053 -3.188 1.00 83.38 95 VAL A CA 1
ATOM 780 C C . VAL A 1 95 ? -6.769 -6.929 -1.746 1.00 83.38 95 VAL A C 1
ATOM 782 O O . VAL A 1 95 ? -5.990 -7.096 -0.812 1.00 83.38 95 VAL A O 1
ATOM 785 N N . VAL A 1 96 ? -8.057 -6.636 -1.571 1.00 83.88 96 VAL A N 1
ATOM 786 C CA . VAL A 1 96 ? -8.695 -6.500 -0.258 1.00 83.88 96 VAL A CA 1
ATOM 787 C C . VAL A 1 96 ? -8.984 -7.861 0.367 1.00 83.88 96 VAL A C 1
ATOM 789 O O . VAL A 1 96 ? -9.620 -8.724 -0.242 1.00 83.88 96 VAL A O 1
ATOM 792 N N . HIS A 1 97 ? -8.613 -8.003 1.636 1.00 82.94 97 HIS A N 1
ATOM 793 C CA . HIS A 1 97 ? -8.888 -9.159 2.476 1.00 82.94 97 HIS A CA 1
ATOM 794 C C . HIS A 1 97 ? -9.654 -8.758 3.736 1.00 82.94 97 HIS A C 1
ATOM 796 O O . HIS A 1 97 ? -9.331 -7.762 4.381 1.00 82.94 97 HIS A O 1
ATOM 802 N N . ASN A 1 98 ? -10.656 -9.577 4.073 1.00 82.12 98 ASN A N 1
ATOM 803 C CA . ASN A 1 98 ? -11.384 -9.576 5.346 1.00 82.12 98 ASN A CA 1
ATOM 804 C C . ASN A 1 98 ? -12.029 -8.231 5.764 1.00 82.12 98 ASN A C 1
ATOM 806 O O . ASN A 1 98 ? -12.372 -8.032 6.918 1.00 82.12 98 ASN A O 1
ATOM 810 N N . VAL A 1 99 ? -12.264 -7.314 4.822 1.00 77.25 99 VAL A N 1
ATOM 811 C CA . VAL A 1 99 ? -12.959 -6.053 5.113 1.00 77.25 99 VAL A CA 1
ATOM 812 C C . VAL A 1 99 ? -14.453 -6.289 5.344 1.00 77.25 99 VAL A C 1
ATOM 814 O O . VAL A 1 99 ? -15.136 -6.813 4.463 1.00 77.25 99 VAL A O 1
ATOM 817 N N . GLU A 1 100 ? -14.949 -5.855 6.503 1.00 76.69 100 GLU A N 1
ATOM 818 C CA . GLU A 1 100 ? -16.355 -5.978 6.913 1.00 76.69 100 GLU A CA 1
ATOM 819 C C . GLU A 1 100 ? -17.154 -4.683 6.675 1.00 76.69 100 GLU A C 1
ATOM 821 O O . GLU A 1 100 ? -18.366 -4.738 6.469 1.00 76.69 100 GLU A O 1
ATOM 826 N N . ALA A 1 101 ? -16.483 -3.524 6.629 1.00 78.94 101 ALA A N 1
ATOM 827 C CA . ALA A 1 101 ? -17.108 -2.220 6.412 1.00 78.94 101 ALA A CA 1
ATOM 828 C C . ALA A 1 101 ? -16.317 -1.327 5.441 1.00 78.94 101 ALA A C 1
ATOM 830 O O . ALA A 1 101 ? -15.095 -1.407 5.334 1.00 78.94 101 ALA A O 1
ATOM 831 N N . LEU A 1 102 ? -17.008 -0.414 4.748 1.00 76.19 102 LEU A N 1
ATOM 832 C CA . LEU A 1 102 ? -16.361 0.547 3.841 1.00 76.19 102 LEU A CA 1
ATOM 833 C C . LEU A 1 102 ? -15.371 1.467 4.580 1.00 76.19 102 LEU A C 1
ATOM 835 O O . LEU A 1 102 ? -14.346 1.852 4.024 1.00 76.19 102 LEU A O 1
ATOM 839 N N . GLU A 1 103 ? -15.662 1.774 5.841 1.00 81.69 103 GLU A N 1
ATOM 840 C CA . GLU A 1 103 ? -14.835 2.607 6.719 1.00 81.69 103 GLU A CA 1
ATOM 841 C C . GLU A 1 103 ? -13.447 1.999 6.967 1.00 81.69 103 GLU A C 1
ATOM 843 O O . GLU A 1 103 ? -12.466 2.732 7.047 1.00 81.69 103 GLU A O 1
ATOM 848 N N . ASP A 1 104 ? -13.340 0.666 6.987 1.00 83.06 104 ASP A N 1
ATOM 849 C CA . ASP A 1 104 ? -12.058 -0.040 7.114 1.00 83.06 104 ASP A CA 1
ATOM 850 C C . ASP A 1 104 ? -11.214 0.059 5.839 1.00 83.06 104 ASP A C 1
ATOM 852 O O . ASP A 1 104 ? -9.987 -0.021 5.873 1.00 83.06 104 ASP A O 1
ATOM 856 N N . ASN A 1 105 ? -11.875 0.231 4.694 1.00 83.19 105 ASN A N 1
ATOM 857 C CA . ASN A 1 105 ? -11.242 0.245 3.382 1.00 83.19 105 ASN A CA 1
ATOM 858 C C . ASN A 1 105 ? -10.566 1.578 3.065 1.00 83.19 105 ASN A C 1
ATOM 860 O O . ASN A 1 105 ? -9.546 1.602 2.381 1.00 83.19 105 ASN A O 1
ATOM 864 N N . LEU A 1 106 ? -11.137 2.688 3.536 1.00 84.00 106 LEU A N 1
ATOM 865 C CA . LEU A 1 106 ? -10.630 4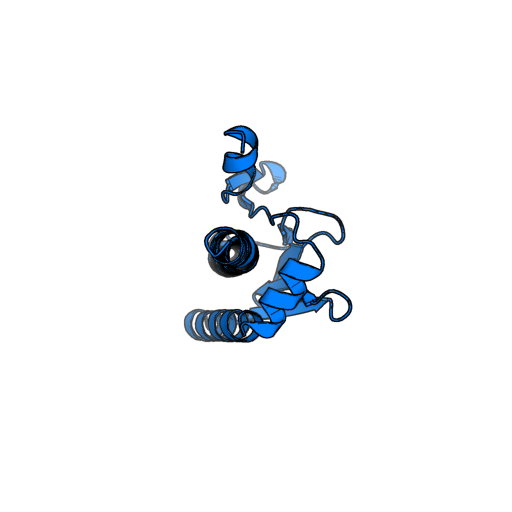.031 3.258 1.00 84.00 106 LEU A CA 1
ATOM 866 C C . LEU A 1 106 ? -9.176 4.243 3.705 1.00 84.00 106 LEU A C 1
ATOM 868 O O . LEU A 1 106 ? -8.379 4.682 2.873 1.00 84.00 106 LEU A O 1
ATOM 872 N N . PRO A 1 107 ? -8.779 3.922 4.951 1.00 88.06 107 PRO A N 1
ATOM 873 C CA . PRO A 1 107 ? -7.396 4.117 5.372 1.00 88.06 107 PRO A CA 1
ATOM 874 C C . PRO A 1 107 ? -6.425 3.175 4.660 1.00 88.06 107 PRO A C 1
ATOM 876 O O . PRO A 1 107 ? -5.342 3.594 4.261 1.00 88.06 107 PRO A O 1
ATOM 879 N N . LEU A 1 108 ? -6.837 1.928 4.414 1.00 90.25 108 LEU A N 1
ATOM 880 C CA . LEU A 1 108 ? -6.045 0.984 3.629 1.00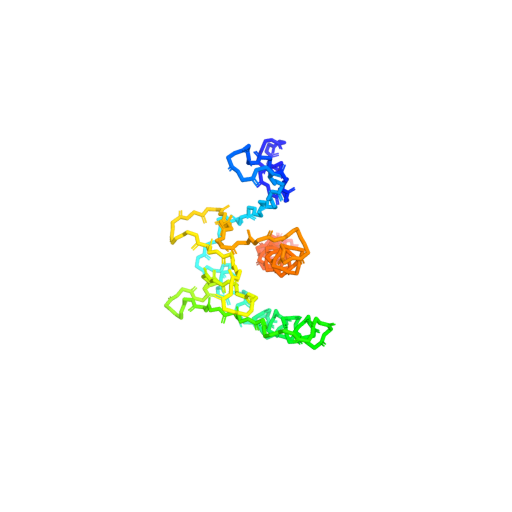 90.25 108 LEU A CA 1
ATOM 881 C C . LEU A 1 108 ? -5.802 1.516 2.209 1.00 90.25 108 LEU A C 1
ATOM 883 O O . LEU A 1 108 ? -4.667 1.514 1.731 1.00 90.25 108 LEU A O 1
ATOM 887 N N . MET A 1 109 ? -6.851 2.025 1.551 1.00 89.25 109 MET A N 1
ATOM 888 C CA . MET A 1 109 ? -6.746 2.620 0.220 1.00 89.25 109 MET A CA 1
ATOM 889 C C . MET A 1 109 ? -5.849 3.857 0.230 1.00 89.25 109 MET A C 1
ATOM 891 O O . MET A 1 109 ? -5.015 3.990 -0.657 1.00 89.25 109 MET A O 1
ATOM 895 N N . ALA A 1 110 ? -5.995 4.748 1.210 1.00 90.12 110 ALA A N 1
ATOM 896 C CA . ALA A 1 110 ? -5.196 5.967 1.292 1.00 90.12 110 ALA A CA 1
ATOM 897 C C . ALA A 1 110 ? -3.692 5.660 1.366 1.00 90.12 110 ALA A C 1
ATOM 899 O O . ALA A 1 110 ? -2.909 6.250 0.624 1.00 90.12 110 ALA A O 1
ATOM 900 N N . ILE A 1 111 ? -3.298 4.686 2.190 1.00 93.44 111 ILE A N 1
ATOM 901 C CA . ILE A 1 111 ? -1.901 4.246 2.297 1.00 93.44 111 ILE A CA 1
ATOM 902 C C . ILE A 1 111 ? -1.431 3.610 0.989 1.00 93.44 111 ILE A C 1
ATOM 904 O O . ILE A 1 111 ? -0.346 3.928 0.510 1.00 93.44 111 ILE A O 1
ATOM 908 N N . ALA A 1 112 ? -2.245 2.744 0.380 1.00 92.25 112 ALA A N 1
ATOM 909 C CA . ALA A 1 112 ? -1.902 2.118 -0.895 1.00 92.25 112 ALA A CA 1
ATOM 910 C C . ALA A 1 112 ? -1.718 3.155 -2.017 1.00 92.25 112 ALA A C 1
ATOM 912 O O . ALA A 1 112 ? -0.780 3.048 -2.805 1.00 92.25 112 ALA A O 1
ATOM 913 N N . VAL A 1 113 ? -2.577 4.177 -2.077 1.00 91.00 113 VAL A N 1
ATOM 914 C CA . VAL A 1 113 ? -2.456 5.288 -3.033 1.00 91.00 113 VAL A CA 1
ATOM 915 C C . VAL A 1 113 ? -1.199 6.105 -2.760 1.00 91.00 113 VAL A C 1
ATOM 917 O O . VAL A 1 113 ? -0.487 6.428 -3.709 1.00 91.00 113 VAL A O 1
ATOM 920 N N . ASN A 1 114 ? -0.892 6.395 -1.492 1.00 93.38 114 ASN A N 1
ATOM 921 C CA . ASN A 1 114 ? 0.325 7.117 -1.135 1.00 93.38 114 ASN A CA 1
ATOM 922 C C . ASN A 1 114 ? 1.578 6.339 -1.570 1.00 93.38 114 ASN A C 1
ATOM 924 O O . ASN A 1 114 ? 2.434 6.877 -2.265 1.00 93.38 114 ASN A O 1
ATOM 928 N N . TYR A 1 115 ? 1.629 5.035 -1.282 1.00 92.56 115 TYR A N 1
ATOM 929 C CA . TYR A 1 115 ? 2.711 4.162 -1.741 1.00 92.56 115 TYR A CA 1
ATOM 930 C C . TYR A 1 115 ? 2.896 4.203 -3.263 1.00 92.56 115 TYR A C 1
ATOM 932 O O . TYR A 1 115 ? 4.012 4.351 -3.755 1.00 92.56 115 TYR A O 1
ATOM 940 N N . VAL A 1 116 ? 1.801 4.101 -4.021 1.00 89.81 116 VAL A N 1
ATOM 941 C CA . VAL A 1 116 ? 1.842 4.151 -5.488 1.00 89.81 116 VAL A CA 1
ATOM 942 C C . VAL A 1 116 ? 2.297 5.517 -5.997 1.00 89.81 116 VAL A C 1
ATOM 944 O O . VAL A 1 116 ? 3.083 5.574 -6.940 1.00 89.81 116 VAL A O 1
ATOM 947 N N . SER A 1 117 ? 1.856 6.605 -5.366 1.00 89.38 117 SER A N 1
ATOM 948 C CA . SER A 1 117 ? 2.293 7.961 -5.705 1.00 89.38 117 SER A CA 1
ATOM 949 C C . SER A 1 117 ? 3.800 8.130 -5.506 1.00 89.38 117 SER A C 1
ATOM 951 O O . SER A 1 117 ? 4.488 8.598 -6.410 1.00 89.38 117 SER A O 1
ATOM 953 N N . LEU A 1 118 ? 4.319 7.692 -4.358 1.00 91.56 118 LEU A N 1
ATOM 954 C CA . LEU A 1 118 ? 5.746 7.753 -4.040 1.00 91.56 118 LEU A CA 1
ATOM 955 C C . LEU A 1 118 ? 6.578 6.881 -4.994 1.00 91.56 118 LEU A C 1
ATOM 957 O O . LEU A 1 118 ? 7.628 7.307 -5.467 1.00 91.56 118 LEU A O 1
ATOM 961 N N . LEU A 1 119 ? 6.084 5.691 -5.357 1.00 88.62 119 LEU A N 1
ATOM 962 C CA . LEU A 1 119 ? 6.722 4.850 -6.376 1.00 88.62 119 LEU A CA 1
ATOM 963 C C . LEU A 1 119 ? 6.804 5.536 -7.745 1.00 88.62 119 LEU A C 1
ATOM 965 O O . LEU A 1 119 ? 7.839 5.463 -8.405 1.00 88.62 119 LEU A O 1
ATOM 969 N N . LEU A 1 120 ? 5.718 6.178 -8.187 1.00 85.25 120 LEU A N 1
ATOM 970 C CA . LEU A 1 120 ? 5.693 6.896 -9.462 1.00 85.25 120 LEU A CA 1
ATOM 971 C C . LEU A 1 120 ? 6.659 8.082 -9.459 1.00 85.25 120 LEU A C 1
ATOM 973 O O . LEU A 1 120 ? 7.317 8.321 -10.471 1.00 85.25 120 LEU A O 1
ATOM 977 N N . ASP A 1 121 ? 6.780 8.790 -8.338 1.00 85.44 121 ASP A N 1
ATOM 978 C CA . ASP A 1 121 ? 7.752 9.872 -8.194 1.00 85.44 121 ASP A CA 1
ATOM 979 C C . ASP A 1 121 ? 9.197 9.350 -8.301 1.00 85.44 121 ASP A C 1
ATOM 981 O O . ASP A 1 121 ? 9.998 9.870 -9.086 1.00 85.44 121 ASP A O 1
ATOM 985 N N . SER A 1 122 ? 9.504 8.224 -7.644 1.00 84.06 122 SER A N 1
ATOM 986 C CA . SER A 1 122 ? 10.796 7.539 -7.798 1.00 84.06 122 SER A CA 1
ATOM 987 C C . SER A 1 122 ? 11.082 7.095 -9.238 1.00 84.06 122 SER A C 1
ATOM 989 O O . SER A 1 122 ? 12.247 7.050 -9.636 1.00 84.06 122 SER A O 1
ATOM 991 N N . SER A 1 123 ? 10.065 6.767 -10.043 1.00 79.19 123 SER A N 1
ATOM 992 C CA . SER A 1 123 ? 10.241 6.501 -11.480 1.00 79.19 123 SER A CA 1
ATOM 993 C C . SER A 1 123 ? 10.494 7.776 -12.296 1.00 79.19 123 SER A C 1
ATOM 995 O O . SER A 1 123 ? 11.239 7.745 -13.272 1.00 79.19 123 SER A O 1
ATOM 997 N N . GLN A 1 124 ? 9.894 8.912 -11.931 1.00 74.19 124 GLN A N 1
ATOM 998 C CA . GLN A 1 124 ? 9.986 10.154 -12.712 1.00 74.19 124 GLN A CA 1
ATOM 999 C C . GLN A 1 124 ? 11.312 10.902 -12.537 1.00 74.19 124 GLN A C 1
ATOM 1001 O O . GLN A 1 124 ? 11.771 11.538 -13.494 1.00 74.19 124 GLN A O 1
ATOM 1006 N N . GLN A 1 125 ? 11.971 10.780 -11.379 1.00 65.38 125 GLN A N 1
ATOM 1007 C CA . GLN A 1 125 ? 13.325 11.316 -11.165 1.00 65.38 125 GLN A CA 1
ATOM 1008 C C . GLN A 1 125 ? 14.335 10.796 -12.214 1.00 65.38 125 GLN A C 1
ATOM 1010 O O . GLN A 1 125 ? 15.271 11.504 -12.587 1.00 65.38 125 GLN A O 1
ATOM 1015 N N . GLU A 1 126 ? 14.104 9.609 -12.786 1.00 61.91 126 GLU A N 1
ATOM 1016 C CA . GLU A 1 126 ? 14.892 9.048 -13.893 1.00 61.91 126 GLU A CA 1
ATOM 1017 C C . GLU A 1 126 ? 14.834 9.892 -15.168 1.00 61.91 126 GLU A C 1
ATOM 1019 O O . GLU A 1 126 ? 15.850 10.167 -15.808 1.00 61.91 126 GLU A O 1
ATOM 1024 N N . VAL A 1 127 ? 13.628 10.321 -15.541 1.00 59.31 127 VAL A N 1
ATOM 1025 C CA . VAL A 1 127 ? 13.387 11.046 -16.791 1.00 59.31 127 VAL A CA 1
ATOM 1026 C C . VAL A 1 127 ? 14.003 12.440 -16.718 1.00 59.31 127 VAL A C 1
ATOM 1028 O O . VAL A 1 127 ? 14.501 12.944 -17.724 1.00 59.31 127 VAL A O 1
ATOM 1031 N N . GLN A 1 128 ? 14.005 13.064 -15.538 1.00 59.28 128 GLN A N 1
ATOM 1032 C CA . GLN A 1 128 ? 14.608 14.382 -15.342 1.00 59.28 128 GLN A CA 1
ATOM 1033 C C . GLN A 1 128 ? 16.139 14.320 -15.285 1.00 59.28 128 GLN A C 1
ATOM 1035 O O . GLN A 1 128 ? 16.788 15.103 -15.981 1.00 59.28 128 GLN A O 1
ATOM 1040 N N . ASN A 1 129 ? 16.719 13.356 -14.562 1.00 59.47 129 ASN A N 1
ATOM 1041 C CA . ASN A 1 129 ? 18.175 13.200 -14.482 1.00 59.47 129 ASN A CA 1
ATOM 1042 C C . ASN A 1 129 ? 18.794 12.830 -15.842 1.00 59.47 129 ASN A C 1
ATOM 1044 O O . ASN A 1 129 ? 19.809 13.407 -16.234 1.00 59.47 129 ASN A O 1
ATOM 1048 N N . ASN A 1 130 ? 18.144 11.958 -16.621 1.00 59.25 130 ASN A N 1
ATOM 1049 C CA . ASN A 1 130 ? 18.618 11.599 -17.962 1.00 59.25 130 ASN A CA 1
ATOM 1050 C C . ASN A 1 130 ? 18.499 12.758 -18.969 1.00 59.25 130 ASN A C 1
ATOM 1052 O O . ASN A 1 130 ? 19.360 12.917 -19.834 1.00 59.25 130 ASN A O 1
ATOM 1056 N N . ARG A 1 131 ? 17.471 13.612 -18.850 1.00 61.16 131 ARG A N 1
ATOM 1057 C CA . ARG A 1 131 ? 17.322 14.805 -19.705 1.00 61.16 131 ARG A CA 1
ATOM 1058 C C . ARG A 1 131 ? 18.335 15.900 -19.376 1.00 61.16 131 ARG A C 1
ATOM 1060 O O . ARG A 1 131 ? 18.797 16.574 -20.291 1.00 61.16 131 ARG A O 1
ATOM 1067 N N . GLN A 1 132 ? 18.708 16.065 -18.107 1.00 58.12 132 GLN A N 1
ATOM 1068 C CA . GLN A 1 132 ? 19.741 17.031 -17.715 1.00 58.12 132 GLN A CA 1
ATOM 1069 C C . GLN A 1 132 ? 21.149 16.610 -18.158 1.00 58.12 132 GLN A C 1
ATOM 1071 O O . GLN A 1 132 ? 21.947 17.477 -18.491 1.00 58.12 132 GLN A O 1
ATOM 1076 N N . GLN A 1 133 ? 21.444 15.308 -18.232 1.00 56.41 133 GLN A N 1
ATOM 1077 C CA . GLN A 1 133 ? 22.739 14.808 -18.720 1.00 56.41 133 GLN A CA 1
ATOM 1078 C C . GLN A 1 133 ? 22.880 14.838 -20.254 1.00 56.41 133 GLN A C 1
ATOM 1080 O O . GLN A 1 133 ? 23.995 14.862 -20.763 1.00 56.41 133 GLN A O 1
ATOM 1085 N N . GLN A 1 134 ? 21.771 14.863 -21.002 1.00 56.19 134 GLN A N 1
ATOM 1086 C CA . GLN A 1 134 ? 21.785 14.972 -22.470 1.00 56.19 134 GLN A CA 1
ATOM 1087 C C . GLN A 1 134 ? 21.726 16.421 -22.985 1.00 56.19 134 GLN A C 1
ATOM 1089 O O . GLN A 1 134 ? 22.002 16.655 -24.155 1.00 56.19 134 GLN A O 1
ATOM 1094 N N . GLY A 1 135 ? 21.381 17.396 -22.135 1.00 52.03 135 GLY A N 1
ATOM 1095 C CA . GLY A 1 135 ? 21.362 18.825 -22.483 1.00 52.03 135 GLY A CA 1
ATOM 1096 C C . GLY A 1 135 ? 22.701 19.555 -22.304 1.00 52.03 135 GLY A C 1
ATOM 1097 O O . GLY A 1 135 ? 22.771 20.754 -22.561 1.00 52.03 135 GLY A O 1
ATOM 1098 N N . THR A 1 136 ? 23.742 18.864 -21.836 1.00 49.19 136 THR A N 1
ATOM 1099 C CA . THR A 1 136 ? 25.092 19.401 -21.576 1.00 49.19 136 THR A CA 1
ATOM 1100 C C . THR A 1 136 ? 26.145 18.967 -22.603 1.00 49.19 136 THR A C 1
ATOM 1102 O O . THR A 1 136 ? 27.331 19.221 -22.388 1.00 49.19 136 THR A O 1
ATOM 1105 N N . HIS A 1 137 ? 25.731 18.362 -23.722 1.00 43.53 137 HIS A N 1
ATOM 1106 C CA . HIS A 1 137 ? 26.601 18.010 -24.849 1.00 43.53 137 HIS A CA 1
ATOM 1107 C C . HIS A 1 137 ? 26.276 18.806 -26.112 1.00 43.53 137 HIS A C 1
ATOM 1109 O O . HIS A 1 137 ? 25.076 18.937 -26.440 1.00 43.53 137 HIS A O 1
#

Foldseek 3Di:
DDPVVVVLQDKDWDQDVVLRDIAIKGFADPFDLQLLVLLVVVCVVVVLVVLQVVVCVVVVWHWDWDADVVRSHTAKIDTHPAWIWGDDPPGRITDIDRDNDPVRRVSRVVSSNSSRVSSVVSVVVVVVVVVVVVVVD

Secondary structure (DSSP, 8-state):
--HHHHHTSS-EEEEEGGGTEEEEE-B-----HHHHHHHHHTTHHHHHHHHHHHHHHHHTS-EEEEEETTTTEEEEEEETTTEEEEE-TT-SBEEEES--SHHHHHHHHHHHHHHHHHHHHHHHHHHHHHHHHHTT-

Radius of gyration: 16.36 Å; chains: 1; bounding box: 49×31×42 Å